Protein AF-A0A969IJR8-F1 (afdb_monomer_lite)

Foldseek 3Di:
DDDDDDDDDDDDDDPDDDDDPDDPDDDDDDDDPPPPPPLPFDDPVQLVVQVVVLVVCQLVLLCVCCVVPVVVDDPVQSVQSVRSFFGQDPVRHGKDWDFCDDVRSPTHSDSVRTDIGHPCCVCVDPCVCVVDPDPPDDDD

pLDDT: mean 72.87, std 23.72, range [31.97, 97.69]

Structure (mmCIF, N/CA/C/O backbone):
data_AF-A0A969IJR8-F1
#
_entry.id   AF-A0A969IJR8-F1
#
loop_
_atom_site.group_PDB
_atom_site.id
_atom_site.type_symbol
_atom_site.label_atom_id
_atom_site.label_alt_id
_atom_site.label_comp_id
_atom_site.label_asym_id
_atom_site.label_entity_id
_atom_site.label_seq_id
_atom_site.pdbx_PDB_ins_code
_atom_site.Cartn_x
_atom_site.Cartn_y
_atom_site.Cartn_z
_atom_site.occupancy
_atom_site.B_iso_or_equiv
_atom_site.auth_seq_id
_atom_site.auth_comp_id
_atom_site.auth_asym_id
_atom_site.auth_atom_id
_atom_site.pdbx_PDB_model_num
ATOM 1 N N . MET A 1 1 ? -35.970 -46.021 -16.593 1.00 43.28 1 MET A N 1
ATOM 2 C CA . MET A 1 1 ? -35.757 -45.703 -18.018 1.00 43.28 1 MET A CA 1
ATOM 3 C C . MET A 1 1 ? -34.334 -45.194 -18.123 1.00 43.28 1 MET A C 1
ATOM 5 O O . MET A 1 1 ? -34.035 -44.162 -17.543 1.00 43.28 1 MET A O 1
ATOM 9 N N . ASN A 1 2 ? -33.462 -46.021 -18.693 1.00 46.91 2 ASN A N 1
ATOM 10 C CA . ASN A 1 2 ? -32.019 -45.835 -18.840 1.00 46.91 2 ASN A CA 1
ATOM 11 C C . ASN A 1 2 ? -31.737 -45.975 -20.335 1.00 46.91 2 ASN A C 1
ATOM 13 O O . ASN A 1 2 ? -32.031 -47.042 -20.861 1.00 46.91 2 ASN A O 1
ATOM 17 N N . GLU A 1 3 ? -31.192 -44.940 -20.971 1.00 50.41 3 GLU A N 1
ATOM 18 C CA . GLU A 1 3 ? -30.651 -44.911 -22.341 1.00 50.41 3 GLU A CA 1
ATOM 19 C C . GLU A 1 3 ? -29.665 -43.712 -22.443 1.00 50.41 3 GLU A C 1
ATOM 21 O O . GLU A 1 3 ? -29.738 -42.813 -21.603 1.00 50.41 3 GLU A O 1
ATOM 26 N N . PRO A 1 4 ? -28.692 -43.686 -23.378 1.00 55.53 4 PRO A N 1
ATOM 27 C CA . PRO A 1 4 ? -27.437 -44.422 -23.226 1.00 55.53 4 PRO A CA 1
ATOM 28 C C . PRO A 1 4 ? -26.181 -43.551 -23.454 1.00 55.53 4 PRO A C 1
ATOM 30 O O . PRO A 1 4 ? -26.217 -42.464 -24.029 1.00 55.53 4 PRO A O 1
ATOM 33 N N . PHE A 1 5 ? -25.035 -44.090 -23.035 1.00 46.31 5 PHE A N 1
ATOM 34 C CA . PHE A 1 5 ? -23.703 -43.617 -23.409 1.00 46.31 5 PHE A CA 1
ATOM 35 C C . PHE A 1 5 ? -23.465 -43.777 -24.920 1.00 46.31 5 PHE A C 1
ATOM 37 O O . PHE A 1 5 ? -23.606 -44.874 -25.456 1.00 46.31 5 PHE A O 1
ATOM 44 N N . GLY A 1 6 ? -23.025 -42.702 -25.577 1.00 40.53 6 GLY A N 1
ATOM 45 C CA . GLY A 1 6 ? -22.516 -42.705 -26.948 1.00 40.53 6 GLY A CA 1
ATOM 46 C C . GLY A 1 6 ? -21.358 -41.718 -27.059 1.00 40.53 6 GLY A C 1
ATOM 47 O O . GLY A 1 6 ? -21.534 -40.521 -26.851 1.00 40.53 6 GLY A O 1
ATOM 48 N N . GLY A 1 7 ? -20.156 -42.244 -27.293 1.00 42.59 7 GLY A N 1
ATOM 49 C CA . GLY A 1 7 ? -18.920 -41.477 -27.351 1.00 42.59 7 GLY A CA 1
ATOM 50 C C . GLY A 1 7 ? -18.711 -40.732 -28.667 1.00 42.59 7 GLY A C 1
ATOM 51 O O . GLY A 1 7 ? -19.219 -41.122 -29.712 1.00 42.59 7 GLY A O 1
ATOM 52 N N . GLN A 1 8 ? -17.861 -39.710 -28.607 1.00 41.88 8 GLN A N 1
ATOM 53 C CA . GLN A 1 8 ? -17.073 -39.239 -29.740 1.00 41.88 8 GLN A CA 1
ATOM 54 C C . GLN A 1 8 ? -15.792 -38.614 -29.179 1.00 41.88 8 GLN A C 1
ATOM 56 O O . GLN A 1 8 ? -15.811 -37.544 -28.574 1.00 41.88 8 GLN A O 1
ATOM 61 N N . VAL A 1 9 ? -14.674 -39.315 -29.354 1.00 47.16 9 VAL A N 1
ATOM 62 C CA . VAL A 1 9 ? -13.334 -38.752 -29.196 1.00 47.16 9 VAL A CA 1
ATOM 63 C C . VAL A 1 9 ? -13.020 -37.958 -30.461 1.00 47.16 9 VAL A C 1
ATOM 65 O O . VAL A 1 9 ? -13.028 -38.510 -31.559 1.00 47.16 9 VAL A O 1
ATOM 68 N N . ILE A 1 10 ? -12.784 -36.657 -30.319 1.00 47.66 10 ILE A N 1
ATOM 69 C CA . ILE A 1 10 ? -12.192 -35.833 -31.374 1.00 47.66 10 ILE A CA 1
ATOM 70 C C . ILE A 1 10 ? -10.761 -35.513 -30.960 1.00 47.66 10 ILE A C 1
ATOM 72 O O . ILE A 1 10 ? -10.513 -34.920 -29.911 1.00 47.66 10 ILE A O 1
ATOM 76 N N . GLY A 1 11 ? -9.822 -36.004 -31.766 1.00 38.12 11 GLY A N 1
ATOM 77 C CA . GLY A 1 11 ? -8.407 -35.714 -31.634 1.00 38.12 11 GLY A CA 1
ATOM 78 C C . GLY A 1 11 ? -8.147 -34.255 -31.978 1.00 38.12 11 GLY A C 1
ATOM 79 O O . GLY A 1 11 ? -8.530 -33.788 -33.045 1.00 38.12 11 GLY A O 1
ATOM 80 N N . ALA A 1 12 ? -7.494 -33.551 -31.059 1.00 40.84 12 ALA A N 1
ATOM 81 C CA . ALA A 1 12 ? -6.750 -32.345 -31.366 1.00 40.84 12 ALA A CA 1
ATOM 82 C C . ALA A 1 12 ? -5.272 -32.742 -31.408 1.00 40.84 12 ALA A C 1
ATOM 84 O O . ALA A 1 12 ? -4.608 -32.914 -30.386 1.00 40.84 12 ALA A O 1
ATOM 85 N N . GLU A 1 13 ? -4.810 -32.971 -32.626 1.00 39.28 13 GLU A N 1
ATOM 86 C CA . GLU A 1 13 ? -3.417 -32.983 -33.033 1.00 39.28 13 GLU A CA 1
ATOM 87 C C . GLU A 1 13 ? -2.641 -31.792 -32.443 1.00 39.28 13 GLU A C 1
ATOM 89 O O . GLU A 1 13 ? -2.915 -30.623 -32.710 1.00 39.28 13 GLU A O 1
ATOM 94 N N . VAL A 1 14 ? -1.665 -32.123 -31.600 1.00 46.31 14 VAL A N 1
ATOM 95 C CA . VAL A 1 14 ? -0.641 -31.217 -31.082 1.00 46.31 14 VAL A CA 1
ATOM 96 C C . VAL A 1 14 ? 0.570 -31.267 -32.017 1.00 46.31 14 VAL A C 1
ATOM 98 O O . VAL A 1 14 ? 1.241 -32.297 -32.074 1.00 46.31 14 VAL A O 1
ATOM 101 N N . PRO A 1 15 ? 0.911 -30.189 -32.742 1.00 45.84 15 PRO A N 1
ATOM 102 C CA . PRO A 1 15 ? 2.228 -30.081 -33.345 1.00 45.84 15 PRO A CA 1
ATOM 103 C C . PRO A 1 15 ? 3.248 -29.689 -32.270 1.00 45.84 15 PRO A C 1
ATOM 105 O O . PRO A 1 15 ? 3.378 -28.532 -31.870 1.00 45.84 15 PRO A O 1
ATOM 108 N N . THR A 1 16 ? 3.977 -30.699 -31.803 1.00 38.78 16 THR A N 1
ATOM 109 C CA . THR A 1 16 ? 5.263 -30.596 -31.114 1.00 38.78 16 THR A CA 1
ATOM 110 C C . THR A 1 16 ? 6.281 -29.944 -32.049 1.00 38.78 16 THR A C 1
ATOM 112 O O . THR A 1 16 ? 6.699 -30.527 -33.045 1.00 38.78 16 THR A O 1
ATOM 115 N N . GLY A 1 17 ? 6.682 -28.718 -31.718 1.00 36.50 17 GLY A N 1
ATOM 116 C CA . GLY A 1 17 ? 7.740 -27.971 -32.393 1.00 36.50 17 GLY A CA 1
ATOM 117 C C . GLY A 1 17 ? 8.807 -27.565 -31.390 1.00 36.50 17 GLY A C 1
ATOM 118 O O . GLY A 1 17 ? 8.716 -26.516 -30.761 1.00 36.50 17 GLY A O 1
ATOM 119 N N . THR A 1 18 ? 9.780 -28.452 -31.228 1.00 37.19 18 THR A N 1
ATOM 120 C CA . THR A 1 18 ? 10.995 -28.340 -30.425 1.00 37.19 18 THR A CA 1
ATOM 121 C C . THR A 1 18 ? 11.801 -27.084 -30.756 1.00 37.19 18 THR A C 1
ATOM 123 O O . THR A 1 18 ? 12.119 -26.819 -31.911 1.00 37.19 18 THR A O 1
ATOM 126 N N . GLY A 1 19 ? 12.196 -26.363 -29.711 1.00 34.00 19 GLY A N 1
ATOM 127 C CA . GLY A 1 19 ? 13.173 -25.278 -29.760 1.00 34.00 19 GLY A CA 1
ATOM 128 C C . GLY A 1 19 ? 13.826 -25.081 -28.394 1.00 34.00 19 GLY A C 1
ATOM 129 O O . GLY A 1 19 ? 13.913 -23.960 -27.906 1.00 34.00 19 GLY A O 1
ATOM 130 N N . ALA A 1 20 ? 14.201 -26.182 -27.739 1.00 43.03 20 ALA A N 1
ATOM 131 C CA . ALA A 1 20 ? 15.077 -26.146 -26.577 1.00 43.03 20 ALA A CA 1
ATOM 132 C C . ALA A 1 20 ? 16.521 -25.962 -27.069 1.00 43.03 20 ALA A C 1
ATOM 134 O O . ALA A 1 20 ? 16.965 -26.773 -27.885 1.00 43.03 20 ALA A O 1
ATOM 135 N N . PRO A 1 21 ? 17.275 -24.948 -26.615 1.00 42.62 21 PRO A N 1
ATOM 136 C CA . PRO A 1 21 ? 18.718 -25.035 -26.686 1.00 42.62 21 PRO A CA 1
ATOM 137 C C . PRO A 1 21 ? 19.193 -26.066 -25.658 1.00 42.62 21 PRO A C 1
ATOM 139 O O . PRO A 1 21 ? 18.910 -25.968 -24.464 1.00 42.62 21 PRO A O 1
ATOM 142 N N . ASP A 1 22 ? 19.875 -27.065 -26.196 1.00 39.94 22 ASP A N 1
ATOM 143 C CA . ASP A 1 22 ? 20.787 -28.004 -25.557 1.00 39.94 22 ASP A CA 1
ATOM 144 C C . ASP A 1 22 ? 21.501 -27.400 -24.331 1.00 39.94 22 ASP A C 1
ATOM 146 O O . ASP A 1 22 ? 22.326 -26.496 -24.461 1.00 39.94 22 ASP A O 1
ATOM 150 N N . ILE A 1 23 ? 21.190 -27.895 -23.130 1.00 42.06 23 ILE A N 1
ATOM 151 C CA . ILE A 1 23 ? 22.024 -27.702 -21.936 1.00 42.06 23 ILE A CA 1
ATOM 152 C C . ILE A 1 23 ? 22.183 -29.072 -21.272 1.00 42.06 23 ILE A C 1
ATOM 154 O O . ILE A 1 23 ? 21.589 -29.367 -20.238 1.00 42.06 23 ILE A O 1
ATOM 158 N N . LEU A 1 24 ? 22.989 -29.927 -21.898 1.00 36.16 24 LEU A N 1
ATOM 159 C CA . LEU A 1 24 ? 23.704 -31.014 -21.230 1.00 36.16 24 LEU A CA 1
ATOM 160 C C . LEU A 1 24 ? 25.157 -31.014 -21.723 1.00 36.16 24 LEU A C 1
ATOM 162 O O . LEU A 1 24 ? 25.634 -31.935 -22.373 1.00 36.16 24 LEU A O 1
ATOM 166 N N . GLY A 1 25 ? 25.867 -29.934 -21.392 1.00 31.97 25 GLY A N 1
ATOM 167 C CA . GLY A 1 25 ? 27.322 -29.937 -21.302 1.00 31.97 25 GLY A CA 1
ATOM 168 C C . GLY A 1 25 ? 27.713 -30.343 -19.887 1.00 31.97 25 GLY A C 1
ATOM 169 O O . GLY A 1 25 ? 27.628 -29.539 -18.961 1.00 31.97 25 GLY A O 1
ATOM 170 N N . SER A 1 26 ? 28.079 -31.607 -19.708 1.00 40.78 26 SER A N 1
ATOM 171 C CA . SER A 1 26 ? 28.860 -32.043 -18.558 1.00 40.78 26 SER A CA 1
ATOM 172 C C . SER A 1 26 ? 30.271 -31.498 -18.723 1.00 40.78 26 SER A C 1
ATOM 174 O O . 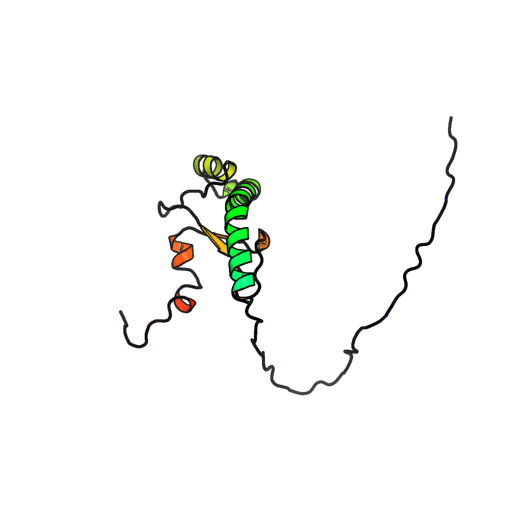SER A 1 26 ? 30.982 -31.999 -19.576 1.00 40.78 26 SER A O 1
ATOM 176 N N . ASP A 1 27 ? 30.667 -30.500 -17.937 1.00 34.81 27 ASP A N 1
ATOM 177 C CA . ASP A 1 27 ? 32.065 -30.351 -17.532 1.00 34.81 27 ASP A CA 1
ATOM 178 C C . ASP A 1 27 ? 32.166 -29.470 -16.283 1.00 34.81 27 ASP A C 1
ATOM 180 O O . ASP A 1 27 ? 31.738 -28.316 -16.228 1.00 34.81 27 ASP A O 1
ATOM 184 N N . LEU A 1 28 ? 32.676 -30.102 -15.236 1.00 46.84 28 LEU A N 1
ATOM 185 C CA . LEU A 1 28 ? 33.003 -29.540 -13.943 1.00 46.84 28 LEU A CA 1
ATOM 186 C C . LEU A 1 28 ? 34.374 -28.885 -14.076 1.00 46.84 28 LEU A C 1
ATOM 188 O O . LEU A 1 28 ? 35.348 -29.576 -13.836 1.00 46.84 28 LEU A O 1
ATOM 192 N N . GLU A 1 29 ? 34.473 -27.590 -14.380 1.00 40.09 29 GLU A N 1
ATOM 193 C CA . GLU A 1 29 ? 35.670 -26.816 -14.027 1.00 40.09 29 GLU A CA 1
ATOM 194 C C . GLU A 1 29 ? 35.349 -25.350 -13.708 1.00 40.09 29 GLU A C 1
ATOM 196 O O . GLU A 1 29 ? 34.442 -24.714 -14.236 1.00 40.09 29 GLU A O 1
ATOM 201 N N . GLN A 1 30 ? 36.106 -24.863 -12.735 1.00 46.72 30 GLN A N 1
ATOM 202 C CA . GLN A 1 30 ? 36.018 -23.602 -12.015 1.00 46.72 30 GLN A CA 1
ATOM 203 C C . GLN A 1 30 ? 35.883 -22.385 -12.948 1.00 46.72 30 GLN A C 1
ATOM 205 O O . GLN A 1 30 ? 36.759 -22.116 -13.765 1.00 46.72 30 GLN A O 1
ATOM 210 N N . GLY A 1 31 ? 34.817 -21.597 -12.782 1.00 32.41 31 GLY A N 1
ATOM 211 C CA . GLY A 1 31 ? 34.584 -20.397 -13.582 1.00 32.41 31 GLY A CA 1
ATOM 212 C C . GLY A 1 31 ? 33.742 -19.375 -12.829 1.00 32.41 31 GLY A C 1
ATOM 213 O O . GLY A 1 31 ? 32.688 -19.680 -12.283 1.00 32.41 31 GLY A O 1
ATOM 214 N N . THR A 1 32 ? 34.248 -18.156 -12.756 1.00 35.78 32 THR A N 1
ATOM 215 C CA . THR A 1 32 ? 33.715 -17.004 -12.032 1.00 35.78 32 THR A CA 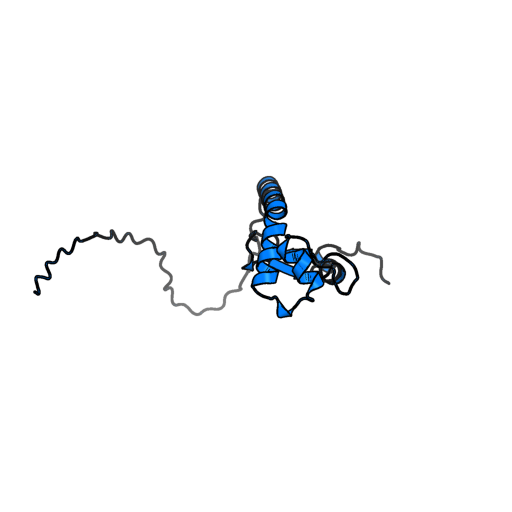1
ATOM 216 C C . THR A 1 32 ? 32.286 -16.634 -12.451 1.00 35.78 32 THR A C 1
ATOM 218 O O . THR A 1 32 ? 32.019 -16.319 -13.609 1.00 35.78 32 THR A O 1
ATOM 221 N N . TYR A 1 33 ? 31.357 -16.580 -11.491 1.00 36.66 33 TYR A N 1
ATOM 222 C CA . TYR A 1 33 ? 30.028 -16.002 -11.707 1.00 36.66 33 TYR A CA 1
ATOM 223 C C . TYR A 1 33 ? 30.137 -14.476 -11.777 1.00 36.66 33 TYR A C 1
ATOM 225 O O . TYR A 1 33 ? 30.067 -13.783 -10.764 1.00 36.66 33 TYR A O 1
ATOM 233 N N . VAL A 1 34 ? 30.294 -13.932 -12.982 1.00 38.19 34 VAL A N 1
ATOM 234 C CA . VAL A 1 34 ? 29.984 -12.522 -13.242 1.00 38.19 34 VAL A CA 1
ATOM 235 C C . VAL A 1 34 ? 28.468 -12.380 -13.390 1.00 38.19 34 VAL A C 1
ATOM 237 O O . VAL A 1 34 ? 27.907 -12.534 -14.473 1.00 38.19 34 VAL A O 1
ATOM 240 N N . LEU A 1 35 ? 27.783 -12.101 -12.278 1.00 40.44 35 LEU A N 1
ATOM 241 C CA . LEU A 1 35 ? 26.408 -11.602 -12.301 1.00 40.44 35 LEU A CA 1
ATOM 242 C C . LEU A 1 35 ? 26.418 -10.220 -12.970 1.00 40.44 35 LEU A C 1
ATOM 244 O O . LEU A 1 35 ? 26.668 -9.200 -12.334 1.00 40.44 35 LEU A O 1
ATOM 248 N N . SER A 1 36 ? 26.179 -10.184 -14.281 1.00 39.09 36 SER A N 1
ATOM 249 C CA . SER A 1 36 ? 25.867 -8.946 -14.996 1.00 39.09 36 SER A CA 1
ATOM 250 C C . SER A 1 36 ? 24.480 -8.469 -14.554 1.00 39.09 36 SER A C 1
ATOM 252 O O . SER A 1 36 ? 23.460 -8.817 -15.146 1.00 39.09 36 SER A O 1
ATOM 254 N N . GLU A 1 37 ? 24.433 -7.671 -13.485 1.00 50.91 37 GLU A N 1
ATOM 255 C CA . GLU A 1 37 ? 23.238 -6.976 -12.988 1.00 50.91 37 GLU A CA 1
ATOM 256 C C . GLU A 1 37 ? 22.823 -5.807 -13.897 1.00 50.91 37 GLU A C 1
ATOM 258 O O . GLU A 1 37 ? 22.551 -4.692 -13.452 1.00 50.91 37 GLU A O 1
ATOM 263 N N . SER A 1 38 ? 22.714 -6.032 -15.203 1.00 48.12 38 SER A N 1
ATOM 264 C CA . SER A 1 38 ? 22.009 -5.091 -16.076 1.00 48.12 38 SER A CA 1
ATOM 265 C C . SER A 1 38 ? 20.519 -5.434 -16.096 1.00 48.12 38 SER A C 1
ATOM 267 O O . SER A 1 38 ? 19.931 -5.743 -17.130 1.00 48.12 38 SER A O 1
ATOM 269 N N . ALA A 1 39 ? 19.891 -5.370 -14.913 1.00 57.78 39 ALA A N 1
ATOM 270 C CA . ALA A 1 39 ? 18.441 -5.416 -14.775 1.00 57.78 39 ALA A CA 1
ATOM 271 C C . ALA A 1 39 ? 17.839 -4.340 -15.689 1.00 57.78 39 ALA A C 1
ATOM 273 O O . ALA A 1 39 ? 18.050 -3.142 -15.485 1.00 57.78 39 ALA A O 1
ATOM 274 N N . THR A 1 40 ? 17.141 -4.780 -16.733 1.00 59.59 40 THR A N 1
ATOM 275 C CA . THR A 1 40 ? 16.627 -3.938 -17.811 1.00 59.59 40 THR A CA 1
ATOM 276 C C . THR A 1 40 ? 15.733 -2.850 -17.217 1.00 59.59 40 THR A C 1
ATOM 278 O O . THR A 1 40 ? 14.612 -3.116 -16.780 1.00 59.59 40 THR A O 1
ATOM 281 N N . LYS A 1 41 ? 16.243 -1.615 -17.129 1.00 65.94 41 LYS A N 1
ATOM 282 C CA . LYS A 1 41 ? 15.472 -0.481 -16.610 1.00 65.94 41 LYS A CA 1
ATOM 283 C C . LYS A 1 41 ? 14.309 -0.215 -17.559 1.00 65.94 41 LYS A C 1
ATOM 285 O O . LYS A 1 41 ? 14.505 -0.070 -18.765 1.00 65.94 41 LYS A O 1
ATOM 290 N N . VAL A 1 42 ? 13.099 -0.147 -17.014 1.00 75.75 42 VAL A N 1
ATOM 291 C CA . VAL A 1 42 ? 11.897 0.157 -17.800 1.00 75.75 42 VAL A CA 1
ATOM 292 C C . VAL A 1 42 ? 12.012 1.579 -18.358 1.00 75.75 42 VAL A C 1
ATOM 294 O O . VAL A 1 42 ? 12.460 2.491 -17.659 1.00 75.75 42 VAL A O 1
ATOM 297 N N . SER A 1 43 ? 11.607 1.787 -19.615 1.00 83.06 43 SER A N 1
ATOM 298 C CA . SER A 1 43 ? 11.660 3.111 -20.246 1.00 83.06 43 SER A CA 1
ATOM 299 C C . SER A 1 43 ? 10.815 4.139 -19.479 1.00 83.06 43 SER A C 1
ATOM 301 O O . SER A 1 43 ? 9.805 3.811 -18.850 1.00 83.06 43 SER A O 1
ATOM 303 N N . GLY A 1 44 ? 11.203 5.417 -19.543 1.00 86.12 44 GLY A N 1
ATOM 304 C CA . GLY A 1 44 ? 10.533 6.481 -18.786 1.00 86.12 44 GLY A CA 1
ATOM 305 C C . GLY A 1 44 ? 9.036 6.627 -19.100 1.00 86.12 44 GLY A C 1
ATOM 306 O O . GLY A 1 44 ? 8.247 6.941 -18.207 1.00 86.12 44 GLY A O 1
ATOM 307 N N . GLU A 1 45 ? 8.614 6.372 -20.341 1.00 89.31 45 GLU A N 1
ATOM 308 C CA . GLU A 1 45 ? 7.198 6.426 -20.723 1.00 89.31 45 GLU A CA 1
ATOM 309 C C . GLU A 1 45 ? 6.402 5.237 -20.165 1.00 89.31 45 GLU A C 1
ATOM 311 O O . GLU A 1 45 ? 5.318 5.425 -19.602 1.00 89.31 45 GLU A O 1
ATOM 316 N N . ALA A 1 46 ? 6.963 4.027 -20.252 1.00 86.69 46 ALA A N 1
ATOM 317 C CA . ALA A 1 46 ? 6.364 2.833 -19.668 1.00 86.69 46 ALA A CA 1
ATOM 318 C C . ALA A 1 46 ? 6.236 2.972 -18.141 1.00 86.69 46 ALA A C 1
ATOM 320 O O . ALA A 1 46 ? 5.178 2.685 -17.583 1.00 86.69 46 ALA A O 1
ATOM 321 N N . LEU A 1 47 ? 7.240 3.548 -17.470 1.00 88.38 47 LEU A N 1
ATOM 322 C CA . LEU A 1 47 ? 7.180 3.839 -16.036 1.00 88.38 47 LEU A CA 1
ATOM 323 C C . LEU A 1 47 ? 6.079 4.856 -15.686 1.00 88.38 47 LEU A C 1
ATOM 325 O O . LEU A 1 47 ? 5.335 4.660 -14.724 1.00 88.38 47 LEU A O 1
ATOM 329 N N . LYS A 1 48 ? 5.924 5.933 -16.470 1.00 90.31 48 LYS A N 1
ATOM 330 C CA . LYS A 1 48 ? 4.832 6.911 -16.282 1.00 90.31 48 LYS A CA 1
ATOM 331 C C . LYS A 1 48 ? 3.453 6.278 -16.468 1.00 90.31 48 LYS A C 1
ATOM 333 O O . LYS A 1 48 ? 2.509 6.645 -15.769 1.00 90.31 48 LYS A O 1
ATOM 338 N N . ARG A 1 49 ? 3.310 5.359 -17.423 1.00 90.06 49 ARG A N 1
ATOM 339 C CA . ARG A 1 49 ? 2.067 4.612 -17.662 1.00 90.06 49 ARG A CA 1
ATOM 340 C C . ARG A 1 49 ? 1.740 3.703 -16.481 1.00 90.06 49 ARG A C 1
ATOM 342 O O . ARG A 1 49 ? 0.670 3.855 -15.902 1.00 90.06 49 ARG A O 1
ATOM 349 N N . ALA A 1 50 ? 2.705 2.896 -16.046 1.00 89.25 50 ALA A N 1
ATOM 350 C CA . ALA A 1 50 ? 2.555 2.016 -14.893 1.00 89.25 50 ALA A CA 1
ATOM 351 C C . ALA A 1 50 ? 2.205 2.794 -13.610 1.00 89.25 50 ALA A C 1
ATOM 353 O O . ALA A 1 50 ? 1.324 2.387 -12.859 1.00 89.25 50 ALA A O 1
ATOM 354 N N . ARG A 1 51 ? 2.814 3.962 -13.369 1.00 91.06 51 ARG A N 1
ATOM 355 C CA . ARG A 1 51 ? 2.452 4.818 -12.221 1.00 91.06 51 ARG A CA 1
ATOM 356 C C . ARG A 1 51 ? 1.015 5.343 -12.303 1.00 91.06 51 ARG A C 1
ATOM 358 O O . ARG A 1 51 ? 0.313 5.361 -11.301 1.00 91.06 51 ARG A O 1
ATOM 365 N N . ARG A 1 52 ? 0.548 5.741 -13.491 1.00 92.38 52 ARG A N 1
ATOM 366 C CA . ARG A 1 52 ? -0.843 6.192 -13.683 1.00 92.38 52 ARG A CA 1
ATOM 367 C C . ARG A 1 52 ? -1.856 5.067 -13.489 1.00 92.38 52 ARG A C 1
ATOM 369 O O . ARG A 1 52 ? -2.942 5.312 -12.976 1.00 92.38 52 ARG A O 1
ATOM 376 N N . GLU A 1 53 ? -1.515 3.853 -13.901 1.00 92.44 53 GLU A N 1
ATOM 377 C CA . GLU A 1 53 ? -2.336 2.668 -13.641 1.00 92.44 53 GLU A CA 1
ATOM 378 C C . GLU A 1 53 ? -2.396 2.348 -12.148 1.00 92.44 53 GLU A C 1
ATOM 380 O O . GLU A 1 53 ? -3.478 2.097 -11.621 1.00 92.44 53 GLU A O 1
ATOM 385 N N . PHE A 1 54 ? -1.264 2.439 -11.448 1.00 92.06 54 PHE A N 1
ATOM 386 C CA . PHE A 1 54 ? -1.194 2.211 -10.008 1.00 92.06 54 PHE A CA 1
ATOM 387 C C . PHE A 1 54 ? -2.150 3.111 -9.218 1.00 92.06 54 PHE A C 1
ATOM 389 O O . PHE A 1 54 ? -2.901 2.607 -8.386 1.00 92.06 54 PHE A O 1
ATOM 396 N N . GLU A 1 55 ? -2.205 4.412 -9.519 1.00 90.81 55 GLU A N 1
ATOM 397 C CA . GLU A 1 55 ? -3.120 5.335 -8.827 1.00 90.81 55 GLU A CA 1
ATOM 398 C C . GLU A 1 55 ? -4.595 4.927 -8.972 1.00 90.81 55 GLU A C 1
ATOM 400 O O . GLU A 1 55 ? -5.376 5.067 -8.032 1.00 90.81 55 GLU A O 1
ATOM 405 N N . LYS A 1 56 ? -4.979 4.348 -10.117 1.00 93.38 56 LYS A N 1
ATOM 406 C CA . LYS A 1 56 ? -6.340 3.831 -10.338 1.00 93.38 56 LYS A CA 1
ATOM 407 C C . LYS A 1 56 ? -6.602 2.527 -9.586 1.00 93.38 56 LYS A C 1
ATOM 409 O O . LYS A 1 56 ? -7.732 2.275 -9.176 1.00 93.38 56 LYS A O 1
ATOM 414 N N . LEU A 1 57 ? -5.575 1.695 -9.422 1.00 94.00 57 LEU A N 1
ATOM 415 C CA . LEU A 1 57 ? -5.666 0.390 -8.762 1.00 94.00 57 LEU A CA 1
ATOM 416 C C . LEU A 1 57 ? -5.573 0.487 -7.239 1.00 94.00 57 LEU A C 1
ATOM 418 O O . LEU A 1 57 ? -6.060 -0.396 -6.538 1.00 94.00 57 LEU A O 1
ATOM 422 N N . LYS A 1 58 ? -4.990 1.561 -6.712 1.00 93.06 58 LYS A N 1
ATOM 423 C CA . LYS A 1 58 ? -4.753 1.759 -5.282 1.00 93.06 58 LYS A CA 1
ATOM 424 C C . LYS A 1 58 ? -6.018 1.607 -4.415 1.00 93.06 58 LYS A C 1
ATOM 426 O O . LYS A 1 58 ? -5.938 0.902 -3.409 1.00 93.06 58 LYS A O 1
ATOM 431 N N . PRO A 1 59 ? -7.205 2.129 -4.788 1.00 96.06 59 PRO A N 1
ATOM 432 C CA . PRO A 1 59 ? -8.429 1.860 -4.033 1.00 96.06 59 PRO A CA 1
ATOM 433 C C . PRO A 1 59 ? -8.838 0.383 -4.034 1.00 96.06 59 PRO A C 1
ATOM 435 O O . PRO A 1 59 ? -9.313 -0.126 -3.022 1.00 96.06 59 PRO A O 1
ATOM 438 N N . ALA A 1 60 ? -8.653 -0.320 -5.154 1.00 96.38 60 ALA A N 1
ATOM 439 C CA . ALA A 1 60 ? -8.940 -1.749 -5.242 1.00 96.38 60 ALA A CA 1
ATOM 440 C C . ALA A 1 60 ? -7.944 -2.576 -4.414 1.00 96.38 60 ALA A C 1
ATOM 442 O O . ALA A 1 60 ? -8.352 -3.525 -3.751 1.00 96.38 60 ALA A O 1
ATOM 443 N N . ALA A 1 61 ? -6.670 -2.174 -4.379 1.00 96.12 61 ALA A N 1
ATOM 444 C CA . ALA A 1 61 ? -5.649 -2.804 -3.548 1.00 96.12 61 ALA A CA 1
ATOM 445 C C . ALA A 1 61 ? -6.004 -2.730 -2.055 1.00 96.12 61 ALA A C 1
ATOM 447 O O . ALA A 1 61 ? -5.910 -3.736 -1.361 1.00 96.12 61 ALA A O 1
ATOM 448 N N . TRP A 1 62 ? -6.490 -1.581 -1.568 1.00 97.50 62 TRP A N 1
ATOM 449 C CA . TRP A 1 62 ? -6.940 -1.458 -0.175 1.00 97.50 62 TRP A CA 1
ATOM 450 C C . TRP A 1 62 ? -8.156 -2.327 0.144 1.00 97.50 62 TRP A C 1
ATOM 452 O O . TRP A 1 62 ? -8.192 -2.962 1.196 1.00 97.50 62 TRP A O 1
ATOM 462 N N . LYS A 1 63 ? -9.136 -2.397 -0.765 1.00 97.62 63 LYS A N 1
ATOM 463 C CA . LYS A 1 63 ? -10.298 -3.285 -0.598 1.00 97.62 63 LYS A CA 1
ATOM 464 C C . LYS A 1 63 ? -9.872 -4.750 -0.518 1.00 97.62 63 LYS A C 1
ATOM 466 O O . LYS A 1 63 ? -10.367 -5.488 0.328 1.00 97.62 63 LYS A O 1
ATOM 471 N N . GLU A 1 64 ? -8.945 -5.154 -1.381 1.00 97.12 64 GLU A N 1
ATOM 472 C CA . GLU A 1 64 ? -8.432 -6.521 -1.414 1.00 97.12 64 GLU A CA 1
ATOM 473 C C . GLU A 1 64 ? -7.599 -6.854 -0.166 1.00 97.12 64 GLU A C 1
ATOM 475 O O . GLU A 1 64 ? -7.755 -7.941 0.386 1.00 97.12 64 GLU A O 1
ATOM 480 N N . GLU A 1 65 ? -6.791 -5.918 0.347 1.00 97.19 65 GLU A N 1
ATOM 481 C CA . GLU A 1 65 ? -6.043 -6.114 1.600 1.00 97.19 65 GLU A CA 1
ATOM 482 C C . GLU A 1 65 ? -6.981 -6.270 2.798 1.00 97.19 65 GLU A C 1
ATOM 484 O O . GLU A 1 65 ? -6.788 -7.175 3.605 1.00 97.19 65 GLU A O 1
ATOM 489 N N . ALA A 1 66 ? -8.053 -5.475 2.881 1.00 97.00 66 ALA A N 1
ATOM 490 C CA . ALA A 1 66 ? -9.062 -5.650 3.927 1.00 97.00 66 ALA A CA 1
ATOM 491 C C . ALA A 1 66 ? -9.777 -7.003 3.831 1.00 97.00 66 ALA A C 1
ATOM 493 O O . ALA A 1 66 ? -10.107 -7.596 4.854 1.00 97.00 66 ALA A O 1
ATOM 494 N N . ARG A 1 67 ? -10.009 -7.503 2.611 1.00 96.69 67 ARG A N 1
ATOM 495 C CA . ARG A 1 67 ? -10.645 -8.805 2.385 1.00 96.69 67 ARG A CA 1
ATOM 496 C C . ARG A 1 67 ? -9.734 -9.967 2.780 1.00 96.69 67 ARG A C 1
ATOM 498 O O . ARG A 1 67 ? -10.216 -10.946 3.341 1.00 96.69 67 ARG A O 1
ATOM 505 N N . ARG A 1 68 ? -8.441 -9.887 2.453 1.00 96.56 68 ARG A N 1
ATOM 506 C CA . ARG A 1 68 ? -7.468 -10.962 2.708 1.00 96.56 68 ARG A CA 1
ATOM 507 C C . ARG A 1 68 ? -6.947 -10.969 4.137 1.00 96.56 68 ARG A C 1
ATOM 509 O O . ARG A 1 68 ? -6.681 -12.039 4.671 1.00 96.56 68 ARG A O 1
ATOM 516 N N . ASN A 1 69 ? -6.789 -9.791 4.734 1.00 96.31 69 ASN A N 1
ATOM 517 C CA . ASN A 1 69 ? -6.120 -9.627 6.015 1.00 96.31 69 ASN A CA 1
ATOM 518 C C . ASN A 1 69 ? -6.916 -8.764 7.014 1.00 96.31 69 ASN A C 1
ATOM 520 O O . ASN A 1 69 ? -6.342 -7.846 7.609 1.00 96.31 69 ASN A O 1
ATOM 524 N N . PRO A 1 70 ? -8.217 -9.025 7.242 1.00 96.62 70 PRO A N 1
ATOM 525 C CA . PRO A 1 70 ? -9.036 -8.179 8.106 1.00 96.62 70 PRO A CA 1
ATOM 526 C C . PRO A 1 70 ? -8.508 -8.091 9.546 1.00 96.62 70 PRO A C 1
ATOM 528 O O . PRO A 1 70 ? -8.609 -7.048 10.181 1.00 96.62 70 PRO A O 1
ATOM 531 N N . GLN A 1 71 ? -7.877 -9.156 10.043 1.00 96.94 71 GLN A N 1
ATOM 532 C CA . GLN A 1 71 ? -7.323 -9.260 11.394 1.00 96.94 71 GLN A CA 1
ATOM 533 C C . GLN A 1 71 ? -6.148 -8.311 11.679 1.00 96.94 71 GLN A C 1
ATOM 535 O O . GLN A 1 71 ? -5.778 -8.139 12.837 1.00 96.94 71 GLN A O 1
ATOM 540 N N . LYS A 1 72 ? -5.536 -7.711 10.647 1.00 95.19 72 LYS A N 1
ATOM 541 C CA . LYS A 1 72 ? -4.430 -6.748 10.809 1.00 95.19 72 LYS A CA 1
ATOM 542 C C . LYS A 1 72 ? -4.917 -5.336 11.141 1.00 95.19 72 LYS A C 1
ATOM 544 O O . LYS A 1 72 ? -4.092 -4.474 11.430 1.00 95.19 72 LYS A O 1
ATOM 549 N N . TYR A 1 73 ? -6.223 -5.095 11.062 1.00 95.44 73 TYR A N 1
ATOM 550 C CA . TYR A 1 73 ? -6.808 -3.762 11.096 1.00 95.44 73 TYR A CA 1
ATOM 551 C C . TYR A 1 73 ? -7.937 -3.675 12.122 1.00 95.44 73 TYR A C 1
ATOM 553 O O . TYR A 1 73 ? -8.650 -4.642 12.387 1.00 95.44 73 TYR A O 1
ATOM 561 N N . THR A 1 74 ? -8.134 -2.486 12.681 1.00 96.12 74 THR A N 1
ATOM 562 C CA . THR A 1 74 ? -9.296 -2.182 13.519 1.00 96.12 74 THR A CA 1
ATOM 563 C C . THR A 1 74 ? -10.565 -2.063 12.670 1.00 96.12 74 THR A C 1
ATOM 565 O O . THR A 1 74 ? -10.509 -1.829 11.461 1.00 96.12 74 THR A O 1
ATOM 568 N N . ALA A 1 75 ? -11.741 -2.158 13.297 1.00 96.50 75 ALA A N 1
ATOM 569 C CA . ALA A 1 75 ? -13.020 -2.015 12.594 1.00 96.50 75 ALA A CA 1
ATOM 570 C C . ALA A 1 75 ? -13.153 -0.665 11.856 1.00 96.50 75 ALA A C 1
ATOM 572 O O . ALA A 1 75 ? -13.691 -0.608 1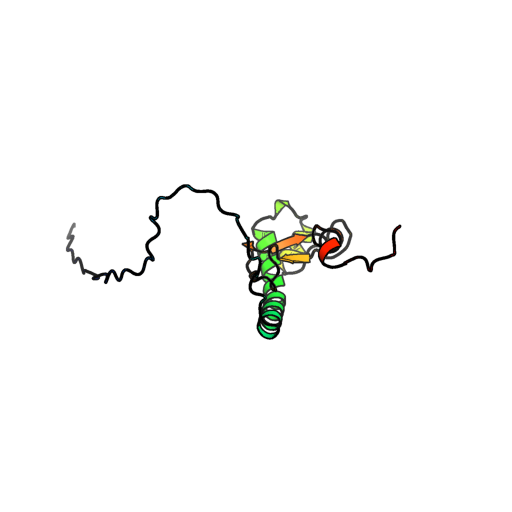0.750 1.00 96.50 75 ALA A O 1
ATOM 573 N N . GLU A 1 76 ? -12.617 0.416 12.429 1.00 95.50 76 GLU A N 1
ATOM 574 C CA . GLU A 1 76 ? -12.607 1.737 11.794 1.00 95.50 76 GLU A CA 1
ATOM 575 C C . GLU A 1 76 ? -11.707 1.766 10.551 1.00 95.50 76 GLU A C 1
ATOM 577 O O . GLU A 1 76 ? -12.115 2.244 9.488 1.00 95.50 76 GLU A O 1
ATOM 582 N N . GLN A 1 77 ? -10.499 1.202 10.655 1.00 96.44 77 GLN A N 1
ATOM 583 C CA . GLN A 1 77 ? -9.574 1.072 9.530 1.00 96.44 77 GLN A CA 1
ATOM 584 C C . GLN A 1 77 ? -10.196 0.240 8.400 1.00 96.44 77 GLN A C 1
ATOM 586 O O . GLN A 1 77 ? -10.172 0.667 7.243 1.00 96.44 77 GLN A O 1
ATOM 591 N N . LEU A 1 78 ? -10.841 -0.883 8.731 1.00 97.44 78 LEU A N 1
ATOM 592 C CA . LEU A 1 78 ? -11.582 -1.697 7.765 1.00 97.44 78 LEU A CA 1
ATOM 593 C C . LEU A 1 78 ? -12.703 -0.897 7.094 1.00 97.44 78 LEU A C 1
ATOM 595 O O . LEU A 1 78 ? -12.839 -0.950 5.872 1.00 97.44 78 LEU A O 1
ATOM 599 N N . GLY A 1 79 ? -13.445 -0.082 7.850 1.00 97.06 79 GLY A N 1
ATOM 600 C CA . GLY A 1 79 ? -14.487 0.805 7.321 1.00 97.06 79 GLY A CA 1
ATOM 601 C C . GLY A 1 79 ? -13.986 1.811 6.274 1.00 97.06 79 GLY A C 1
ATOM 602 O O . GLY A 1 79 ? -14.730 2.174 5.356 1.00 97.06 79 GLY A O 1
ATOM 603 N N . ARG A 1 80 ? -12.719 2.235 6.360 1.00 97.50 80 ARG A N 1
ATOM 604 C CA . ARG A 1 80 ? -12.047 3.055 5.334 1.00 97.50 80 ARG A CA 1
ATOM 605 C C . ARG A 1 80 ? -11.628 2.202 4.136 1.00 97.50 80 ARG A C 1
ATOM 607 O O . ARG A 1 80 ? -11.920 2.548 2.989 1.00 97.50 80 ARG A O 1
ATOM 614 N N . MET A 1 81 ? -11.003 1.058 4.392 1.00 97.69 81 MET A N 1
ATOM 615 C CA . MET A 1 81 ? -10.462 0.181 3.352 1.00 97.69 81 MET A CA 1
ATOM 616 C C . MET A 1 81 ? -11.535 -0.417 2.443 1.00 97.69 81 MET A C 1
ATOM 618 O O . MET A 1 81 ? -11.334 -0.461 1.231 1.00 97.69 81 MET A O 1
ATOM 622 N N . VAL A 1 82 ? -12.715 -0.777 2.963 1.00 96.44 82 VAL A N 1
ATOM 623 C CA . VAL A 1 82 ? -13.842 -1.251 2.130 1.00 96.44 82 VAL A CA 1
ATOM 624 C C . VAL A 1 82 ? -14.352 -0.180 1.157 1.00 96.44 82 VAL A C 1
ATOM 626 O O . VAL A 1 82 ? -14.895 -0.496 0.098 1.00 96.44 82 VAL A O 1
ATOM 629 N N . LYS A 1 83 ? -14.108 1.103 1.457 1.00 96.50 83 LYS A N 1
ATOM 630 C CA . LYS A 1 83 ? -14.371 2.242 0.561 1.00 96.50 83 LYS A CA 1
ATOM 631 C C . LYS A 1 83 ? -13.202 2.523 -0.393 1.00 96.50 83 LYS A C 1
ATOM 633 O O . LYS A 1 83 ? -13.299 3.411 -1.233 1.00 96.50 83 LYS A O 1
ATOM 638 N N . GLY A 1 84 ? -12.118 1.751 -0.306 1.00 95.38 84 GLY A N 1
ATOM 639 C CA . GLY A 1 84 ? -10.880 1.934 -1.065 1.00 95.38 84 GLY A CA 1
ATOM 640 C C . GLY A 1 84 ? -9.980 3.043 -0.524 1.00 95.38 84 GLY A C 1
ATOM 641 O O . GLY A 1 84 ? -9.115 3.538 -1.243 1.00 95.38 84 GLY A O 1
ATOM 642 N N . GLN A 1 85 ? -10.188 3.465 0.722 1.00 96.50 85 GLN A N 1
ATOM 643 C CA . GLN A 1 85 ? -9.354 4.467 1.376 1.00 96.50 85 GLN A CA 1
ATOM 644 C C . GLN A 1 85 ? -8.259 3.789 2.196 1.00 96.50 85 GLN A C 1
ATOM 646 O O . GLN A 1 85 ? -8.483 2.743 2.802 1.00 96.50 85 GLN A O 1
ATOM 651 N N . ALA A 1 86 ? -7.086 4.417 2.256 1.00 96.00 86 ALA A N 1
ATOM 652 C CA . ALA A 1 86 ? -6.019 3.943 3.122 1.00 96.00 86 ALA A CA 1
ATOM 653 C C . ALA A 1 86 ? -6.456 4.004 4.603 1.00 96.00 86 ALA A C 1
ATOM 655 O O . ALA A 1 86 ? -7.085 4.994 5.025 1.00 96.00 86 ALA A O 1
ATOM 656 N N . PRO A 1 87 ? -6.130 2.973 5.399 1.00 97.00 87 PRO A N 1
ATOM 657 C CA . PRO A 1 87 ? -6.270 3.038 6.844 1.00 97.00 87 PRO A CA 1
ATOM 658 C C . PRO A 1 87 ? -5.262 4.048 7.414 1.00 97.00 87 PRO A C 1
ATOM 660 O O . PRO A 1 87 ? -4.258 4.374 6.776 1.00 97.00 87 PRO A O 1
ATOM 663 N N . ILE A 1 88 ? -5.542 4.559 8.611 1.00 95.25 88 ILE A N 1
ATOM 664 C CA . ILE A 1 88 ? -4.599 5.405 9.351 1.00 95.25 88 ILE A CA 1
ATOM 665 C C . ILE A 1 88 ? -3.691 4.487 10.165 1.00 95.25 88 ILE A C 1
ATOM 667 O O . ILE A 1 88 ? -4.202 3.657 10.909 1.00 95.25 88 ILE A O 1
ATOM 671 N N . GLY A 1 89 ? -2.380 4.591 9.975 1.00 89.62 89 GLY A N 1
ATOM 672 C CA . GLY A 1 89 ? -1.373 3.855 10.724 1.00 89.62 89 GLY A CA 1
ATOM 673 C C . GLY A 1 89 ? -1.294 4.290 12.186 1.00 89.62 89 GLY A C 1
ATOM 674 O O . GLY A 1 89 ? -1.891 5.280 12.606 1.00 89.62 89 GLY A O 1
ATOM 675 N N . ASP A 1 90 ? -0.521 3.534 12.952 1.00 87.94 90 ASP A N 1
ATOM 676 C CA . ASP A 1 90 ? -0.116 3.851 14.325 1.00 87.94 90 ASP A CA 1
ATOM 677 C C . ASP A 1 90 ? 0.652 5.179 14.427 1.00 87.94 90 ASP A C 1
ATOM 679 O O . ASP A 1 90 ? 0.542 5.883 15.427 1.00 87.94 90 ASP A O 1
ATOM 683 N N . ASP A 1 91 ? 1.349 5.557 13.354 1.00 85.94 91 ASP A N 1
ATOM 684 C CA . ASP A 1 91 ? 2.021 6.849 13.181 1.00 85.94 91 ASP A CA 1
ATOM 685 C C . ASP A 1 91 ? 1.061 8.043 12.992 1.00 85.94 91 ASP A C 1
ATOM 687 O O . ASP A 1 91 ? 1.506 9.184 12.854 1.00 85.94 91 ASP A O 1
ATOM 691 N N . GLY A 1 92 ? -0.254 7.805 12.970 1.00 91.31 92 GLY A N 1
ATOM 692 C CA . GLY A 1 92 ? -1.278 8.832 12.784 1.00 91.31 92 GLY A CA 1
ATOM 693 C C . GLY A 1 92 ? -1.446 9.303 11.335 1.00 91.31 92 GLY A C 1
ATOM 694 O O . GLY A 1 92 ? -2.241 10.209 11.075 1.00 91.31 92 GLY A O 1
ATOM 695 N N . TYR A 1 93 ? -0.750 8.694 10.370 1.00 92.31 93 TYR A N 1
ATOM 696 C CA . TYR A 1 93 ? -0.835 9.046 8.951 1.00 92.31 93 TYR A CA 1
ATOM 697 C C . TYR A 1 93 ? -1.496 7.944 8.124 1.00 92.31 93 TYR A C 1
ATOM 699 O O . TYR A 1 93 ? -1.613 6.800 8.541 1.00 92.31 93 TYR A O 1
ATOM 707 N N . SER A 1 94 ? -1.951 8.271 6.911 1.00 94.50 94 SER A N 1
ATOM 708 C CA . SER A 1 94 ? -2.453 7.240 5.995 1.00 94.50 94 SER A CA 1
ATOM 709 C C . SER A 1 94 ? -1.339 6.258 5.630 1.00 94.50 94 SER A C 1
ATOM 711 O O . SER A 1 94 ? -0.257 6.682 5.224 1.00 94.50 94 SER A O 1
ATOM 713 N N . MET A 1 95 ? -1.625 4.961 5.737 1.00 95.25 95 MET A N 1
ATOM 714 C CA . MET A 1 95 ? -0.723 3.915 5.262 1.00 95.25 95 MET A CA 1
ATOM 715 C C . MET A 1 95 ? -0.532 3.994 3.740 1.00 95.25 95 MET A C 1
ATOM 717 O O . MET A 1 95 ? -1.368 4.528 3.003 1.00 95.25 95 MET A O 1
ATOM 721 N N . GLU A 1 96 ? 0.572 3.433 3.258 1.00 93.12 96 GLU A N 1
ATOM 722 C CA . GLU A 1 96 ? 1.006 3.496 1.866 1.00 93.12 96 GLU A CA 1
ATOM 723 C C . GLU A 1 96 ? 1.142 2.086 1.272 1.00 93.12 96 GLU A C 1
ATOM 725 O O . GLU A 1 96 ? 1.531 1.131 1.949 1.00 93.12 96 GLU A O 1
ATOM 730 N N . VAL A 1 97 ? 0.799 1.963 -0.015 1.00 93.56 97 VAL A N 1
ATOM 731 C CA . VAL A 1 97 ? 1.030 0.745 -0.801 1.00 93.56 97 VAL A CA 1
ATOM 732 C C . VAL A 1 97 ? 2.412 0.866 -1.433 1.00 93.56 97 VAL A C 1
ATOM 734 O O . VAL A 1 97 ? 2.663 1.788 -2.209 1.00 93.56 97 VAL A O 1
ATOM 737 N N . HIS A 1 98 ? 3.299 -0.052 -1.085 1.00 91.56 98 HIS A N 1
ATOM 738 C CA . HIS A 1 98 ? 4.678 -0.133 -1.538 1.00 91.56 98 HIS A CA 1
ATOM 739 C C . HIS A 1 98 ? 4.844 -1.278 -2.534 1.00 91.56 98 HIS A C 1
ATOM 741 O O . HIS A 1 98 ? 4.315 -2.365 -2.323 1.00 91.56 98 HIS A O 1
ATOM 747 N N . HIS A 1 99 ? 5.616 -1.076 -3.600 1.00 91.44 99 HIS A N 1
ATOM 748 C CA . HIS A 1 99 ? 6.020 -2.178 -4.473 1.00 91.44 99 HIS A CA 1
ATOM 749 C C . HIS A 1 99 ? 7.246 -2.889 -3.893 1.00 91.44 99 HIS A C 1
ATOM 751 O O . HIS A 1 99 ? 8.291 -2.257 -3.758 1.00 91.44 99 HIS A O 1
ATOM 757 N N . LYS A 1 100 ? 7.159 -4.201 -3.631 1.00 89.75 100 LYS A N 1
ATOM 758 C CA . LYS A 1 100 ? 8.301 -5.032 -3.196 1.00 89.75 100 LYS A CA 1
ATOM 759 C C . LYS A 1 100 ? 9.435 -4.977 -4.221 1.00 89.75 100 LYS A C 1
ATOM 761 O O . LYS A 1 100 ? 10.578 -4.695 -3.884 1.00 89.75 100 LYS A O 1
ATOM 766 N N . LYS A 1 101 ? 9.094 -5.182 -5.497 1.00 88.38 101 LYS A N 1
ATOM 767 C CA . LYS A 1 101 ? 9.951 -4.897 -6.648 1.00 88.38 101 LYS A CA 1
ATOM 768 C C . LYS A 1 101 ? 9.477 -3.609 -7.304 1.00 88.38 101 LYS A C 1
ATOM 770 O O . LYS A 1 101 ? 8.353 -3.543 -7.802 1.00 88.38 101 LYS A O 1
ATOM 775 N N . GLN A 1 102 ? 10.325 -2.586 -7.329 1.00 87.75 102 GLN A N 1
ATOM 776 C CA . GLN A 1 102 ? 9.969 -1.287 -7.899 1.00 87.75 102 GLN A CA 1
ATOM 777 C C . GLN A 1 102 ? 9.652 -1.385 -9.401 1.00 87.75 102 GLN A C 1
ATOM 779 O O . GLN A 1 102 ? 10.308 -2.114 -10.148 1.00 87.75 102 GLN A O 1
ATOM 784 N N . LEU A 1 103 ? 8.703 -0.568 -9.873 1.00 86.38 103 LEU A N 1
ATOM 785 C CA . LEU A 1 103 ? 8.292 -0.527 -11.284 1.00 86.38 103 LEU A CA 1
ATOM 786 C C . LEU A 1 103 ? 9.459 -0.251 -12.250 1.00 86.38 103 LEU A C 1
ATOM 788 O O . LEU A 1 103 ? 9.508 -0.825 -13.332 1.00 86.38 103 LEU A O 1
ATOM 792 N N . GLN A 1 104 ? 10.430 0.582 -11.857 1.00 85.25 104 GLN A N 1
ATOM 793 C CA . GLN A 1 104 ? 11.589 0.910 -12.702 1.00 85.25 104 GLN A CA 1
ATOM 794 C C . GLN A 1 104 ? 12.522 -0.285 -12.955 1.00 85.25 104 GLN A C 1
ATOM 796 O O . GLN A 1 104 ? 13.241 -0.297 -13.952 1.00 85.25 104 GLN A O 1
ATOM 801 N N . HIS A 1 105 ? 12.468 -1.295 -12.084 1.00 84.81 105 HIS A N 1
ATOM 802 C CA . HIS A 1 105 ? 13.230 -2.540 -12.186 1.00 84.81 105 HIS A CA 1
ATOM 803 C C . HIS A 1 105 ? 12.370 -3.699 -12.721 1.00 84.81 105 HIS A C 1
ATOM 805 O O . HIS A 1 105 ? 12.715 -4.867 -12.546 1.00 84.81 105 HIS A O 1
ATOM 811 N N . GLY A 1 106 ? 11.227 -3.399 -13.349 1.00 83.62 106 GLY A N 1
ATOM 812 C CA . GLY A 1 106 ? 10.318 -4.409 -13.894 1.00 83.62 106 GLY A CA 1
ATOM 813 C C . GLY A 1 106 ? 9.420 -5.057 -12.840 1.00 83.62 106 GLY A C 1
ATOM 814 O O . GLY A 1 106 ? 9.119 -6.244 -12.934 1.00 83.62 106 GLY A O 1
ATOM 815 N N . GLY A 1 107 ? 9.048 -4.316 -11.795 1.00 89.25 107 GLY A N 1
ATOM 816 C CA . GLY A 1 107 ? 7.941 -4.684 -10.912 1.00 89.25 107 GLY A CA 1
ATOM 817 C C . GLY A 1 107 ? 6.575 -4.511 -11.581 1.00 89.25 107 GLY A C 1
ATOM 818 O O . GLY A 1 107 ? 6.436 -3.749 -12.537 1.00 89.25 107 GLY A O 1
ATOM 819 N N . SER A 1 108 ? 5.556 -5.186 -11.051 1.00 91.94 108 SER A N 1
ATOM 820 C CA . SER A 1 108 ? 4.176 -5.154 -11.550 1.00 91.94 108 SER A CA 1
ATOM 821 C C . SER A 1 108 ? 3.227 -4.405 -10.609 1.00 91.94 108 SER A C 1
ATOM 823 O O . SER A 1 108 ? 3.463 -4.317 -9.403 1.00 91.94 108 SER A O 1
ATOM 825 N N . ASN A 1 109 ? 2.106 -3.917 -11.148 1.00 93.75 109 ASN A N 1
ATOM 826 C CA . ASN A 1 109 ? 0.974 -3.400 -10.369 1.00 93.75 109 ASN A CA 1
ATOM 827 C C . ASN A 1 109 ? 0.016 -4.524 -9.950 1.00 93.75 109 ASN A C 1
ATOM 829 O O . ASN A 1 109 ? -1.186 -4.458 -10.197 1.00 93.75 109 ASN A O 1
ATOM 833 N N . THR A 1 110 ? 0.559 -5.582 -9.358 1.00 93.25 110 THR A N 1
ATOM 834 C CA . THR A 1 110 ? -0.220 -6.724 -8.875 1.00 93.25 110 THR A CA 1
ATOM 835 C C . THR A 1 110 ? -0.146 -6.804 -7.362 1.00 93.25 110 THR A C 1
ATOM 837 O O . THR A 1 110 ? 0.851 -6.411 -6.758 1.00 93.25 110 THR A O 1
ATOM 840 N N . PHE A 1 111 ? -1.198 -7.349 -6.754 1.00 91.94 111 PHE A N 1
ATOM 841 C CA . PHE A 1 111 ? -1.302 -7.467 -5.302 1.00 91.94 111 PHE A CA 1
ATOM 842 C C . PHE A 1 111 ? -0.126 -8.240 -4.684 1.00 91.94 111 PHE A C 1
ATOM 844 O O . PHE A 1 111 ? 0.371 -7.859 -3.631 1.00 91.94 111 PHE A O 1
ATOM 851 N N . ASP A 1 112 ? 0.388 -9.269 -5.362 1.00 93.19 112 ASP A N 1
ATOM 852 C CA . ASP A 1 112 ? 1.518 -10.068 -4.863 1.00 93.19 112 ASP A CA 1
ATOM 853 C C . ASP A 1 112 ? 2.824 -9.262 -4.765 1.00 93.19 112 ASP A C 1
ATOM 855 O O . ASP A 1 112 ? 3.667 -9.529 -3.901 1.00 93.19 112 ASP A O 1
ATOM 859 N N . ASN A 1 113 ? 2.966 -8.231 -5.604 1.00 93.38 113 ASN A N 1
ATOM 860 C CA . ASN A 1 113 ? 4.079 -7.287 -5.566 1.00 93.38 113 ASN A CA 1
ATOM 861 C C . ASN A 1 113 ? 3.811 -6.089 -4.640 1.00 93.38 113 ASN A C 1
ATOM 863 O O . ASN A 1 113 ? 4.672 -5.221 -4.509 1.00 93.38 113 ASN A O 1
ATOM 867 N N . PHE A 1 114 ? 2.646 -6.015 -3.996 1.00 93.94 114 PHE A N 1
ATOM 868 C CA . PHE A 1 114 ? 2.344 -4.972 -3.026 1.00 93.94 114 PHE A CA 1
ATOM 869 C C . PHE A 1 114 ? 2.722 -5.396 -1.610 1.00 93.94 114 PHE A C 1
ATOM 871 O O . PHE A 1 114 ? 2.632 -6.560 -1.218 1.00 93.94 114 PHE A O 1
ATOM 878 N N . ASP A 1 115 ? 3.151 -4.406 -0.847 1.00 93.19 115 ASP A N 1
ATOM 879 C CA . ASP A 1 115 ? 3.355 -4.448 0.588 1.00 93.19 115 ASP A CA 1
ATOM 880 C C . ASP A 1 115 ? 2.700 -3.202 1.203 1.00 93.19 115 ASP A C 1
ATOM 882 O O . ASP A 1 115 ? 2.714 -2.130 0.601 1.00 93.19 115 ASP A O 1
ATOM 886 N N . PHE A 1 116 ? 2.092 -3.324 2.377 1.00 93.94 116 PHE A N 1
ATOM 887 C CA . PHE A 1 116 ? 1.275 -2.267 2.978 1.00 93.94 116 PHE A CA 1
ATOM 888 C C . PHE A 1 116 ? 1.948 -1.777 4.256 1.00 93.94 116 PHE A C 1
ATOM 890 O O . PHE A 1 116 ? 1.979 -2.485 5.263 1.00 93.94 116 PHE A O 1
ATOM 897 N N . LYS A 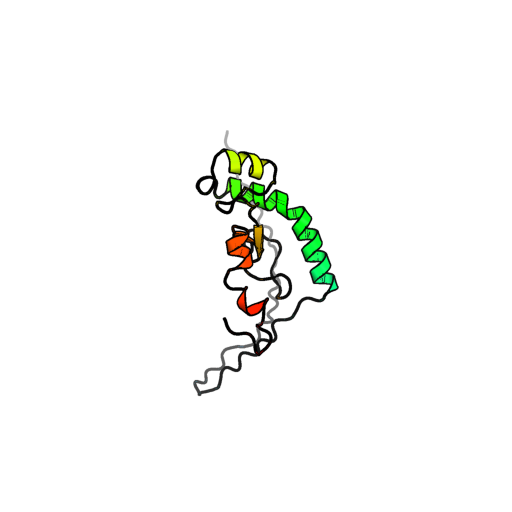1 117 ? 2.501 -0.562 4.220 1.00 91.38 117 LYS A N 1
ATOM 898 C CA . LYS A 1 117 ? 3.347 -0.020 5.296 1.00 91.38 117 LYS A CA 1
ATOM 899 C C . LYS A 1 117 ? 2.784 1.286 5.848 1.00 91.38 117 LYS A C 1
ATOM 901 O O . LYS A 1 117 ? 2.088 2.012 5.144 1.00 91.38 117 LYS A O 1
ATOM 906 N N . SER A 1 118 ? 3.092 1.599 7.107 1.00 89.50 118 SER A N 1
ATOM 907 C CA . SER A 1 118 ? 2.906 2.962 7.620 1.00 89.50 118 SER A CA 1
ATOM 908 C C . SER A 1 118 ? 3.812 3.930 6.858 1.00 89.50 118 SER A C 1
ATOM 910 O O . SER A 1 118 ? 4.796 3.512 6.235 1.00 89.50 118 SER A O 1
ATOM 912 N N . ARG A 1 119 ? 3.488 5.223 6.893 1.00 84.94 119 ARG A N 1
ATOM 913 C CA . ARG A 1 119 ? 4.263 6.256 6.196 1.00 84.94 119 ARG A CA 1
ATOM 914 C C . ARG A 1 119 ? 5.696 6.284 6.718 1.00 84.94 119 ARG A C 1
ATOM 916 O O . ARG A 1 119 ? 6.637 6.380 5.932 1.00 84.94 119 ARG A O 1
ATOM 923 N N . GLU A 1 120 ? 5.863 6.171 8.032 1.00 82.00 120 GLU A N 1
ATOM 924 C CA . GLU A 1 120 ? 7.179 6.087 8.660 1.00 82.00 120 GLU A CA 1
ATOM 925 C C . GLU A 1 120 ? 7.980 4.887 8.135 1.00 82.00 120 GLU A C 1
ATOM 927 O O . GLU A 1 120 ? 9.077 5.066 7.607 1.00 82.00 120 GLU A O 1
ATOM 932 N N . LYS A 1 121 ? 7.407 3.676 8.166 1.00 83.81 121 LYS A N 1
ATOM 933 C CA . LYS A 1 121 ? 8.073 2.4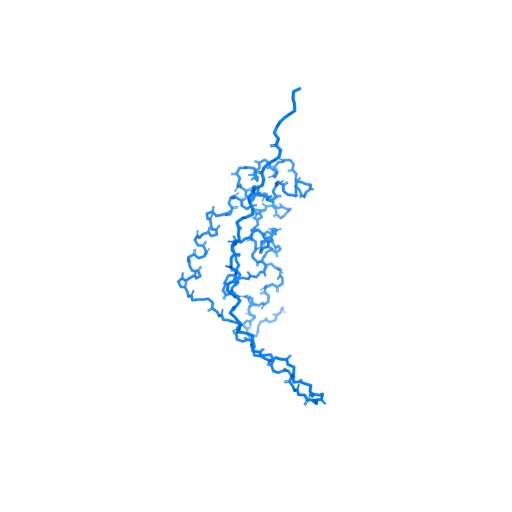52 7.679 1.00 83.81 121 LYS A CA 1
ATOM 934 C C . LYS A 1 121 ? 8.347 2.478 6.179 1.00 83.81 121 LYS A C 1
ATOM 936 O O . LYS A 1 121 ? 9.317 1.880 5.721 1.00 83.81 121 LYS A O 1
ATOM 941 N N . HIS A 1 122 ? 7.495 3.137 5.401 1.00 80.81 122 HIS A N 1
ATOM 942 C CA . HIS A 1 122 ? 7.693 3.279 3.964 1.00 80.81 122 HIS A CA 1
ATOM 943 C C . HIS A 1 122 ? 8.864 4.216 3.641 1.00 80.81 122 HIS A C 1
ATOM 945 O O . HIS A 1 122 ? 9.644 3.936 2.732 1.00 80.81 122 HIS A O 1
ATOM 951 N N . ARG A 1 123 ? 9.021 5.296 4.413 1.00 79.06 123 ARG A N 1
ATOM 952 C CA . ARG A 1 123 ? 10.100 6.276 4.237 1.00 79.06 123 ARG A CA 1
ATOM 953 C C . ARG A 1 123 ? 11.427 5.805 4.813 1.00 79.06 123 ARG A C 1
ATOM 955 O O . ARG A 1 123 ? 12.444 5.987 4.162 1.00 79.06 123 ARG A O 1
ATOM 962 N N . LEU A 1 124 ? 11.412 5.209 6.002 1.00 72.44 124 LEU A N 1
ATOM 963 C CA . LEU A 1 124 ? 12.606 4.801 6.752 1.00 72.44 124 LEU A CA 1
ATOM 964 C C . LEU A 1 124 ? 12.995 3.327 6.542 1.00 72.44 124 LEU A C 1
ATOM 966 O O . LEU A 1 124 ? 13.960 2.860 7.141 1.00 72.44 124 LEU A O 1
ATOM 970 N N . GLY A 1 125 ? 12.247 2.577 5.726 1.00 65.44 125 GLY A N 1
ATOM 971 C CA . GLY A 1 125 ? 12.514 1.163 5.446 1.00 65.44 125 GLY A CA 1
ATOM 972 C C . GLY A 1 125 ? 13.790 0.913 4.628 1.00 65.44 125 GLY A C 1
ATOM 973 O O . GLY A 1 125 ? 14.539 1.834 4.316 1.00 65.44 125 GLY A O 1
ATOM 974 N N . GLU A 1 126 ? 14.016 -0.345 4.227 1.00 57.69 126 GLU A N 1
ATOM 975 C CA . GLU A 1 126 ? 15.254 -0.841 3.578 1.00 57.69 126 GLU A CA 1
ATOM 976 C C . GLU A 1 126 ? 15.775 0.002 2.397 1.00 57.69 126 GLU A C 1
ATOM 978 O O . GLU A 1 126 ? 16.980 0.058 2.163 1.00 57.69 126 GLU A O 1
ATOM 983 N N . ASN A 1 127 ? 14.899 0.729 1.697 1.00 56.41 127 ASN A N 1
ATOM 984 C CA . ASN A 1 127 ? 15.271 1.577 0.564 1.00 56.41 127 ASN A CA 1
ATOM 985 C C . ASN A 1 127 ? 15.708 3.009 0.945 1.00 56.41 127 ASN A C 1
ATOM 987 O O . ASN A 1 127 ? 16.081 3.769 0.052 1.00 56.41 127 ASN A O 1
ATOM 991 N N . TYR A 1 128 ? 15.683 3.413 2.224 1.00 57.03 128 TYR A N 1
ATOM 992 C CA . TYR A 1 128 ? 16.038 4.780 2.642 1.00 57.03 128 TYR A CA 1
ATOM 993 C C . TYR A 1 128 ? 17.476 5.146 2.249 1.00 57.03 128 TYR A C 1
ATOM 995 O O . TYR A 1 128 ? 17.686 6.153 1.581 1.00 57.03 128 TYR A O 1
ATOM 1003 N N . ARG A 1 129 ? 18.460 4.287 2.554 1.00 50.78 129 ARG A N 1
ATOM 1004 C CA . ARG A 1 129 ? 19.873 4.519 2.185 1.00 50.78 129 ARG A CA 1
ATOM 1005 C C . ARG A 1 129 ? 20.131 4.467 0.675 1.00 50.78 129 ARG A C 1
ATOM 1007 O O . ARG A 1 129 ? 21.060 5.107 0.202 1.00 50.78 129 ARG A O 1
ATOM 1014 N N . GLN A 1 130 ? 19.323 3.717 -0.077 1.00 56.12 130 GLN A N 1
ATOM 1015 C CA . GLN A 1 130 ? 19.457 3.605 -1.535 1.00 56.12 130 GLN A CA 1
ATOM 1016 C C . GLN A 1 130 ? 18.815 4.793 -2.272 1.00 56.12 130 GLN A C 1
ATOM 1018 O O . GLN A 1 130 ? 19.331 5.233 -3.296 1.00 56.12 130 GLN A O 1
ATOM 1023 N N . ASN A 1 131 ? 17.710 5.334 -1.747 1.00 48.72 131 ASN A N 1
ATOM 1024 C CA . ASN A 1 131 ? 16.985 6.467 -2.334 1.00 48.72 131 ASN A CA 1
ATOM 1025 C C . ASN A 1 131 ? 17.463 7.835 -1.820 1.00 48.72 131 ASN A C 1
ATOM 1027 O O . ASN A 1 131 ? 17.192 8.854 -2.455 1.00 48.72 131 ASN A O 1
ATOM 1031 N N . HIS A 1 132 ? 18.168 7.861 -0.691 1.00 46.53 132 HIS A N 1
ATOM 1032 C CA . HIS A 1 132 ? 18.823 9.036 -0.130 1.00 46.53 132 HIS A CA 1
ATOM 1033 C C . HIS A 1 132 ? 20.312 8.733 0.050 1.00 46.53 132 HIS A C 1
ATOM 1035 O O . HIS A 1 132 ? 20.746 8.489 1.180 1.00 46.53 132 HIS A O 1
ATOM 1041 N N . PRO A 1 133 ? 21.104 8.715 -1.043 1.00 51.09 133 PRO A N 1
ATOM 1042 C CA . PRO A 1 133 ? 22.547 8.708 -0.889 1.00 51.09 133 PRO A CA 1
ATOM 1043 C C . PRO A 1 133 ? 22.918 9.932 -0.050 1.00 51.09 133 PRO A C 1
ATOM 1045 O O . PRO A 1 133 ? 22.524 11.058 -0.374 1.00 51.09 133 PRO A O 1
ATOM 1048 N N . LEU A 1 134 ? 23.628 9.704 1.055 1.00 48.88 134 LEU A N 1
ATOM 1049 C CA . LEU A 1 134 ? 24.311 10.783 1.755 1.00 48.88 134 LEU A CA 1
ATOM 1050 C C . LEU A 1 134 ? 25.166 11.484 0.696 1.00 48.88 134 LEU A C 1
ATOM 1052 O O . LEU A 1 134 ? 25.938 10.825 0.001 1.00 48.88 134 LEU A O 1
ATOM 1056 N N . LYS A 1 135 ? 24.989 12.797 0.515 1.00 51.03 135 LYS A N 1
ATOM 1057 C CA . LYS A 1 135 ? 26.020 13.568 -0.182 1.00 51.03 135 LYS A CA 1
ATOM 1058 C C . LYS A 1 135 ? 27.276 13.395 0.659 1.00 51.03 135 LYS A C 1
ATOM 1060 O O . LYS A 1 135 ? 27.205 13.609 1.869 1.00 51.03 135 LYS A O 1
ATOM 1065 N N . ASP A 1 136 ? 28.359 12.938 0.043 1.00 44.31 136 ASP A N 1
ATOM 1066 C CA . ASP A 1 136 ? 29.632 12.727 0.725 1.00 44.31 136 ASP A CA 1
ATOM 1067 C C . ASP A 1 136 ? 29.945 13.948 1.611 1.00 44.31 136 ASP A C 1
ATOM 1069 O O . ASP A 1 136 ? 30.134 15.048 1.092 1.00 44.31 136 ASP A O 1
ATOM 1073 N N . GLY A 1 137 ? 29.942 13.776 2.940 1.00 47.88 137 GLY A N 1
ATOM 1074 C CA . GLY A 1 137 ? 30.464 14.789 3.865 1.00 47.88 137 GLY A CA 1
ATOM 1075 C C . GLY A 1 137 ? 29.613 15.233 5.059 1.00 47.88 137 GLY A C 1
ATOM 10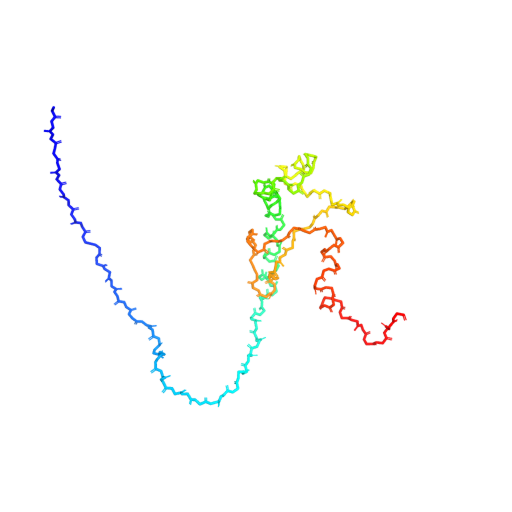76 O O . GLY A 1 137 ? 30.164 15.933 5.900 1.00 47.88 137 GLY A O 1
ATOM 1077 N N . GLU A 1 138 ? 28.349 14.834 5.215 1.00 44.25 138 GLU A N 1
ATOM 1078 C CA . GLU A 1 138 ? 27.589 15.159 6.442 1.00 44.25 138 GLU A CA 1
ATOM 1079 C C . GLU A 1 138 ? 27.302 13.897 7.267 1.00 44.25 138 GLU A C 1
ATOM 1081 O O . GLU A 1 138 ? 26.386 13.121 6.987 1.00 44.25 138 GLU A O 1
ATOM 1086 N N . GLY A 1 139 ? 28.163 13.678 8.266 1.00 38.56 139 GLY A N 1
ATOM 1087 C CA . GLY A 1 139 ? 27.916 12.783 9.396 1.00 38.56 139 GLY A CA 1
ATOM 1088 C C . GLY A 1 139 ? 27.068 13.462 10.485 1.00 38.56 139 GLY A C 1
ATOM 1089 O O . GLY A 1 139 ? 26.848 14.670 10.402 1.00 38.56 139 GLY A O 1
ATOM 1090 N N . PRO A 1 140 ? 26.568 12.683 11.464 1.00 49.69 140 PRO A N 1
ATOM 1091 C CA . PRO A 1 140 ? 25.696 13.165 12.539 1.00 49.69 140 PRO A CA 1
ATOM 1092 C C . PRO A 1 140 ? 26.358 14.189 13.468 1.00 49.69 140 PRO A C 1
ATOM 1094 O O . PRO A 1 140 ? 27.596 14.116 13.649 1.00 49.69 140 PRO A O 1
#

Radius of gyration: 25.24 Å; chains: 1; bounding box: 72×61×48 Å

Sequence (140 aa):
MNEPFGGQVIGAEVPTGTGAPDILGSDLEQGTYVLSESATKVSGEALKRARREFEKLKPAAWKEEARRNPQKYTAEQLGRMVKGQAPIGDDGYSMEVHHKKQLQHGGSNTFDNFDFKSREKHRLGENYRQNHPLKDGEGP

Secondary structure (DSSP, 8-state):
----------------------------------------PPPHHHHHHHHHHHHHHHHHHHHHHHHH-GGGS-HHHHHHHTTTPPPBPTTSSB-EEEESS-GGGT--SSGGGEEEE-HHHHHHSTTHHHHSPPPTT---